Protein AF-A0AAW3BTU5-F1 (afdb_monomer_lite)

Structure (mmCIF, N/CA/C/O backbone):
data_AF-A0AAW3BTU5-F1
#
_entry.id   AF-A0AAW3BTU5-F1
#
loop_
_atom_site.group_PDB
_atom_site.id
_atom_site.type_symbol
_atom_site.label_atom_id
_atom_site.label_alt_id
_atom_site.label_comp_id
_atom_site.label_asym_id
_atom_site.label_entity_id
_atom_site.label_seq_id
_atom_site.pdbx_PDB_ins_code
_atom_site.Cartn_x
_atom_site.Cartn_y
_atom_site.Cartn_z
_atom_site.occupancy
_atom_site.B_iso_or_equiv
_atom_site.auth_seq_id
_atom_site.auth_comp_id
_atom_site.auth_asym_id
_atom_site.auth_atom_id
_atom_site.pdbx_PDB_model_num
ATOM 1 N N . MET A 1 1 ? -29.907 -13.753 -7.128 1.00 36.88 1 MET A N 1
ATOM 2 C CA . MET A 1 1 ? -28.577 -13.717 -6.480 1.00 36.88 1 MET A CA 1
ATOM 3 C C . MET A 1 1 ? -28.161 -12.264 -6.339 1.00 36.88 1 MET A C 1
ATOM 5 O O . MET A 1 1 ? -27.875 -11.628 -7.345 1.00 36.88 1 MET A O 1
ATOM 9 N N . LEU A 1 2 ? -28.233 -11.713 -5.125 1.00 34.91 2 LEU A N 1
ATOM 10 C CA . LEU A 1 2 ? -27.855 -10.327 -4.863 1.00 34.91 2 LEU A CA 1
ATOM 11 C C . LEU A 1 2 ? -26.337 -10.186 -5.031 1.00 34.91 2 LEU A C 1
ATOM 13 O O . LEU A 1 2 ? -25.582 -10.648 -4.181 1.00 34.91 2 LEU A O 1
ATOM 17 N N . LYS A 1 3 ? -25.882 -9.552 -6.118 1.00 40.06 3 LYS A N 1
ATOM 18 C CA . LYS A 1 3 ? -24.564 -8.913 -6.124 1.00 40.06 3 LYS A CA 1
ATOM 19 C C . LYS A 1 3 ? -24.664 -7.773 -5.117 1.00 40.06 3 LYS A C 1
ATOM 21 O O . LYS A 1 3 ? -25.200 -6.718 -5.443 1.00 40.06 3 LYS A O 1
ATOM 26 N N . THR A 1 4 ? -24.232 -7.998 -3.881 1.00 48.69 4 THR A N 1
ATOM 27 C CA . THR A 1 4 ? -23.909 -6.903 -2.968 1.00 48.69 4 THR A CA 1
ATOM 28 C C . THR A 1 4 ? -22.915 -6.019 -3.708 1.00 48.69 4 THR A C 1
ATOM 30 O O . THR A 1 4 ? -21.794 -6.426 -4.000 1.00 48.69 4 THR A O 1
ATOM 33 N N . HIS A 1 5 ? -23.376 -4.846 -4.131 1.00 56.66 5 HIS A N 1
ATOM 34 C CA . HIS A 1 5 ? -22.577 -3.865 -4.842 1.00 56.66 5 HIS A CA 1
ATOM 35 C C . HIS A 1 5 ? -21.595 -3.249 -3.838 1.00 56.66 5 HIS A C 1
ATOM 37 O O . HIS A 1 5 ? -21.801 -2.140 -3.352 1.00 56.66 5 HIS A O 1
ATOM 43 N N . THR A 1 6 ? -20.542 -3.979 -3.475 1.00 55.62 6 THR A N 1
ATOM 44 C CA . THR A 1 6 ? -19.367 -3.370 -2.855 1.00 55.62 6 THR A CA 1
ATOM 45 C C . THR A 1 6 ? -18.818 -2.380 -3.881 1.00 55.62 6 THR A C 1
ATOM 47 O O . THR A 1 6 ? -18.294 -2.782 -4.920 1.00 55.62 6 THR A O 1
ATOM 50 N N . GLN A 1 7 ? -19.043 -1.084 -3.657 1.00 62.91 7 GLN A N 1
ATOM 51 C CA . GLN A 1 7 ? -18.472 -0.029 -4.495 1.00 62.91 7 GLN A CA 1
ATOM 52 C C . GLN A 1 7 ? -16.952 -0.060 -4.274 1.00 62.91 7 GLN A C 1
ATOM 54 O O . GLN A 1 7 ? -16.524 -0.070 -3.130 1.00 62.91 7 GLN A O 1
ATOM 59 N N . GLY A 1 8 ? -16.136 -0.081 -5.331 1.00 69.94 8 GLY A N 1
ATOM 60 C CA . GLY A 1 8 ? -14.683 0.130 -5.224 1.00 69.94 8 GLY A CA 1
ATOM 61 C C . GLY A 1 8 ? -13.919 -0.911 -4.390 1.00 69.94 8 GLY A C 1
ATOM 62 O O . GLY A 1 8 ? -13.637 -0.698 -3.213 1.00 69.94 8 GLY A O 1
ATOM 63 N N . LEU A 1 9 ? -13.519 -2.018 -5.026 1.00 86.81 9 LEU A N 1
ATOM 64 C CA . LEU A 1 9 ? -12.490 -2.918 -4.495 1.00 86.81 9 LEU A CA 1
ATOM 65 C C . LEU A 1 9 ? -11.111 -2.404 -4.923 1.00 86.81 9 LEU A C 1
ATOM 67 O O . LEU A 1 9 ? -10.810 -2.387 -6.116 1.00 86.81 9 LEU A O 1
ATOM 71 N N . ALA A 1 10 ? -10.272 -2.019 -3.963 1.00 91.44 10 ALA A N 1
ATOM 72 C CA . ALA A 1 10 ? -8.920 -1.545 -4.245 1.00 91.44 10 ALA A CA 1
ATOM 73 C C . ALA A 1 10 ? -7.925 -1.990 -3.168 1.00 91.44 10 ALA A C 1
ATOM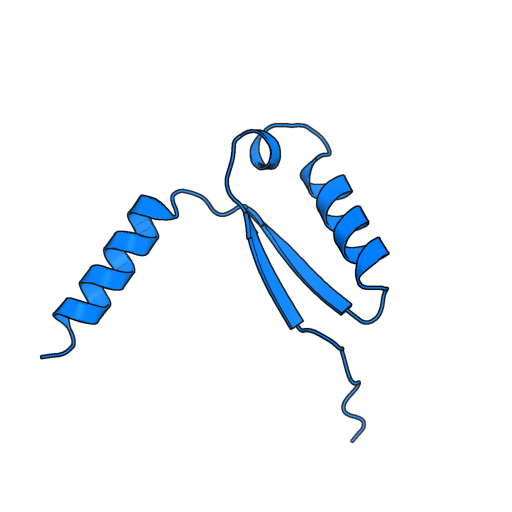 75 O O . ALA A 1 10 ? -8.236 -2.015 -1.979 1.00 91.44 10 ALA A O 1
ATOM 76 N N . THR A 1 11 ? -6.699 -2.306 -3.585 1.00 94.62 11 THR A N 1
ATOM 77 C CA . THR A 1 11 ? -5.550 -2.418 -2.680 1.00 94.62 11 THR A CA 1
ATOM 78 C C . THR A 1 11 ? -4.570 -1.309 -3.021 1.00 94.62 11 THR A C 1
ATOM 80 O O . THR A 1 11 ? -4.109 -1.219 -4.156 1.00 94.62 11 THR A O 1
ATOM 83 N N . VAL A 1 12 ? -4.273 -0.458 -2.046 1.00 94.56 12 VAL A N 1
ATOM 84 C CA . VAL A 1 12 ? -3.339 0.657 -2.182 1.00 94.56 12 VAL A CA 1
ATOM 85 C C . VAL A 1 12 ? -2.015 0.233 -1.562 1.00 94.56 12 VAL A C 1
ATOM 87 O O . VAL A 1 12 ? -1.899 0.117 -0.342 1.00 94.56 12 VAL A O 1
ATOM 90 N N . ALA A 1 13 ? -1.031 -0.042 -2.411 1.00 95.31 13 ALA A N 1
ATOM 91 C CA . ALA A 1 13 ? 0.333 -0.318 -1.989 1.00 95.31 13 ALA A CA 1
ATOM 92 C C . ALA A 1 13 ? 1.033 0.998 -1.617 1.00 95.31 13 ALA A C 1
ATOM 94 O O . ALA A 1 13 ? 1.067 1.924 -2.425 1.00 95.31 13 ALA A O 1
ATOM 95 N N . VAL A 1 14 ? 1.564 1.087 -0.397 1.00 96.44 14 VAL A N 1
ATOM 96 C CA . VAL A 1 14 ? 2.221 2.288 0.137 1.00 96.44 14 VAL A CA 1
ATOM 97 C C . VAL A 1 14 ? 3.607 1.930 0.654 1.00 96.44 14 VAL A C 1
ATOM 99 O O . VAL A 1 14 ? 3.761 0.956 1.388 1.00 96.44 14 VAL A O 1
ATOM 102 N N . ASP A 1 15 ? 4.593 2.748 0.306 1.00 94.94 15 ASP A N 1
ATOM 103 C CA . ASP A 1 15 ? 5.963 2.682 0.817 1.00 94.94 15 ASP A CA 1
ATOM 104 C C . ASP A 1 15 ? 6.330 4.023 1.482 1.00 94.94 15 ASP A C 1
ATOM 106 O O . ASP A 1 15 ? 5.669 5.045 1.275 1.00 94.94 15 ASP A O 1
ATOM 110 N N . GLY A 1 16 ? 7.380 4.026 2.297 1.00 95.44 16 GLY A N 1
ATOM 111 C CA . GLY A 1 16 ? 7.913 5.206 2.965 1.00 95.44 16 GLY A CA 1
ATOM 112 C C . GLY A 1 16 ? 8.019 5.051 4.480 1.00 95.44 16 GLY A C 1
ATOM 113 O O . GLY A 1 16 ? 7.204 4.408 5.144 1.00 95.44 16 GLY A O 1
ATOM 114 N N . SER A 1 17 ? 9.025 5.713 5.054 1.00 96.19 17 SER A N 1
ATOM 115 C CA . SER A 1 17 ? 9.385 5.588 6.472 1.00 96.19 17 SER A CA 1
ATOM 116 C C . SER A 1 17 ? 8.287 6.036 7.436 1.00 96.19 17 SER A C 1
ATOM 118 O O . SER A 1 17 ? 8.181 5.473 8.519 1.00 96.19 17 SER A O 1
ATOM 120 N N . VAL A 1 18 ? 7.457 7.014 7.064 1.00 97.56 18 VAL A N 1
ATOM 121 C CA . VAL A 1 18 ? 6.325 7.448 7.898 1.00 97.56 18 VAL A CA 1
ATOM 122 C C . VAL A 1 18 ? 5.290 6.332 8.006 1.00 97.56 18 VAL A C 1
ATOM 124 O O . VAL A 1 18 ? 4.907 5.954 9.110 1.00 97.56 18 VAL A O 1
ATOM 127 N N . TYR A 1 19 ? 4.893 5.760 6.869 1.00 96.62 19 TYR A N 1
ATOM 128 C CA . TYR A 1 19 ? 3.921 4.673 6.833 1.00 96.62 19 TYR A CA 1
ATOM 129 C C . TYR A 1 19 ? 4.459 3.390 7.484 1.00 96.62 19 TYR A C 1
ATOM 131 O O . TYR A 1 19 ? 3.717 2.667 8.147 1.00 96.62 19 TYR A O 1
ATOM 139 N N . GLU A 1 20 ? 5.759 3.118 7.353 1.00 96.25 20 GLU A N 1
ATOM 140 C CA . GLU A 1 20 ? 6.394 1.943 7.953 1.00 96.25 20 GLU A CA 1
ATOM 141 C C . GLU A 1 20 ? 6.654 2.090 9.462 1.00 96.25 20 GLU A C 1
ATOM 143 O O . GLU A 1 20 ? 6.417 1.146 10.213 1.00 96.25 20 GLU A O 1
ATOM 148 N N . LYS A 1 21 ? 7.182 3.235 9.914 1.00 96.81 21 LYS A N 1
ATOM 149 C CA . LYS A 1 21 ? 7.856 3.342 11.222 1.00 96.81 21 LYS A CA 1
ATOM 150 C C . LYS A 1 21 ? 7.106 4.182 12.246 1.00 96.81 21 LYS 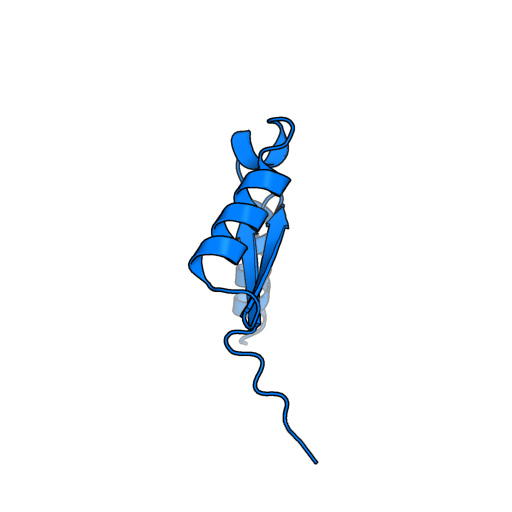A C 1
ATOM 152 O O . LYS A 1 21 ? 7.388 4.047 13.434 1.00 96.81 21 LYS A O 1
ATOM 157 N N . VAL A 1 22 ? 6.190 5.059 11.830 1.00 97.81 22 VAL A N 1
ATOM 158 C CA . VAL A 1 22 ? 5.480 5.931 12.776 1.00 97.81 22 VAL A CA 1
ATOM 159 C C . VAL A 1 22 ? 4.348 5.146 13.444 1.00 97.81 22 VAL A C 1
ATOM 161 O O . VAL A 1 22 ? 3.440 4.670 12.753 1.00 97.81 22 VAL A O 1
ATOM 164 N N . PRO A 1 23 ? 4.352 5.018 14.786 1.00 97.69 23 PRO A N 1
ATOM 165 C CA . PRO A 1 23 ? 3.299 4.312 15.502 1.00 97.69 23 PRO A CA 1
ATOM 166 C C . PRO A 1 23 ? 1.916 4.878 15.175 1.00 97.69 23 PRO A C 1
ATOM 168 O O . PRO A 1 23 ? 1.730 6.087 15.075 1.00 97.69 23 PRO A O 1
ATOM 171 N N . SER A 1 24 ? 0.925 3.998 15.042 1.00 96.50 24 SER A N 1
ATOM 172 C CA . SER A 1 24 ? -0.469 4.337 14.708 1.00 96.50 24 SER A CA 1
ATOM 173 C C . SER A 1 24 ? -0.722 4.961 13.330 1.00 96.50 24 SER A C 1
ATOM 175 O O . SER A 1 24 ? -1.889 5.052 12.953 1.00 96.50 24 SER A O 1
ATOM 177 N N . PHE A 1 25 ? 0.297 5.337 12.546 1.00 97.62 25 PHE A N 1
ATOM 178 C CA . PHE A 1 25 ? 0.075 6.001 11.256 1.00 97.62 25 PHE A CA 1
ATOM 179 C C . PHE A 1 25 ? -0.719 5.123 10.284 1.00 97.62 25 PHE A C 1
ATOM 181 O O . PHE A 1 25 ? -1.679 5.597 9.688 1.00 97.62 25 PHE A O 1
ATOM 188 N N . GLN A 1 26 ? -0.398 3.829 10.185 1.00 97.19 26 GLN A N 1
ATOM 189 C CA . GLN A 1 26 ? -1.126 2.890 9.316 1.00 97.19 26 GLN A CA 1
ATOM 190 C C . GLN A 1 26 ? -2.617 2.814 9.662 1.00 97.19 26 GLN A C 1
ATOM 192 O O . GLN A 1 26 ? -3.467 2.850 8.774 1.00 97.19 26 GLN A O 1
ATOM 197 N N . ARG A 1 27 ? -2.933 2.754 10.963 1.00 97.31 27 ARG A N 1
ATOM 198 C CA . ARG A 1 27 ? -4.313 2.715 11.455 1.00 97.31 27 ARG A CA 1
ATOM 199 C C . ARG A 1 27 ? -5.049 4.005 11.102 1.00 97.31 27 ARG A C 1
ATOM 201 O O . ARG A 1 27 ? -6.103 3.936 10.483 1.00 97.31 27 ARG A O 1
ATOM 208 N N . LEU A 1 28 ? -4.469 5.158 11.441 1.00 98.00 28 LEU A N 1
ATOM 209 C CA . LEU A 1 28 ? -5.065 6.465 11.150 1.00 98.00 28 LEU A CA 1
ATOM 210 C C . LEU A 1 28 ? -5.259 6.673 9.644 1.00 98.00 28 LEU A C 1
ATOM 212 O O . LEU A 1 28 ? -6.282 7.189 9.214 1.00 98.00 28 LEU A O 1
ATOM 216 N N . TYR A 1 29 ? -4.305 6.230 8.828 1.00 97.19 29 TYR A N 1
ATOM 217 C CA . TYR A 1 29 ? -4.383 6.344 7.378 1.00 97.19 29 TYR A CA 1
ATOM 218 C C . TYR A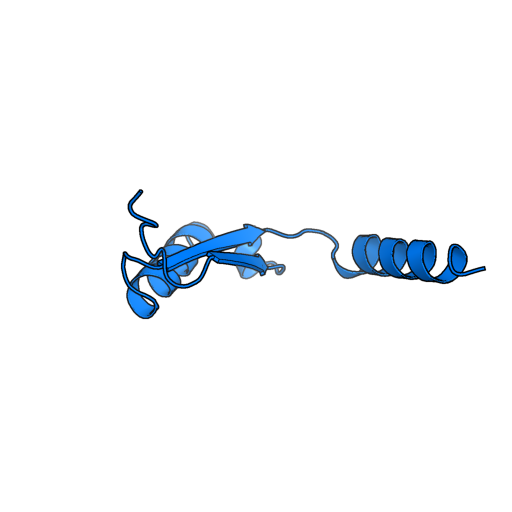 1 29 ? -5.519 5.491 6.792 1.00 97.19 29 TYR A C 1
ATOM 220 O O . TYR A 1 29 ? -6.303 5.982 5.977 1.00 97.19 29 TYR A O 1
ATOM 228 N N . GLN A 1 30 ? -5.673 4.247 7.259 1.00 96.19 30 GLN A N 1
ATOM 229 C CA . GLN A 1 30 ? -6.795 3.381 6.882 1.00 96.19 30 GLN A CA 1
ATOM 230 C C . GLN A 1 30 ? -8.144 3.939 7.375 1.00 96.19 30 GLN A C 1
ATOM 232 O O . GLN A 1 30 ? -9.123 3.910 6.627 1.00 96.19 30 GLN A O 1
ATOM 237 N N . GLU A 1 31 ? -8.210 4.471 8.599 1.00 96.56 31 GLU A N 1
ATOM 238 C CA . GLU A 1 31 ? -9.402 5.132 9.153 1.00 96.56 31 GLU A CA 1
ATOM 239 C C . GLU A 1 31 ? -9.806 6.354 8.317 1.00 96.56 31 GLU A C 1
ATOM 241 O O . GLU A 1 31 ? -10.971 6.475 7.946 1.00 96.56 31 GLU A O 1
ATOM 246 N N . CYS A 1 32 ? -8.851 7.207 7.935 1.00 96.62 32 CYS A N 1
ATOM 247 C CA . CYS A 1 32 ? -9.094 8.352 7.055 1.00 96.62 32 CYS A CA 1
ATOM 248 C C . CYS A 1 32 ? -9.634 7.924 5.686 1.00 96.62 32 CYS A C 1
ATOM 250 O O . CYS A 1 32 ? -10.626 8.478 5.218 1.00 96.62 32 CYS A O 1
ATOM 252 N N . ILE A 1 33 ? -9.025 6.917 5.050 1.00 94.56 33 ILE A N 1
ATOM 253 C CA . ILE A 1 33 ? -9.497 6.400 3.756 1.00 94.56 33 ILE A CA 1
ATOM 254 C C . ILE A 1 33 ? -10.919 5.849 3.876 1.00 94.56 33 ILE A C 1
ATOM 256 O O . ILE A 1 33 ? -11.766 6.132 3.031 1.00 94.56 33 ILE A O 1
ATOM 260 N N . THR A 1 34 ? -11.205 5.122 4.954 1.00 93.06 34 THR A N 1
ATOM 261 C CA . THR A 1 34 ? -12.541 4.570 5.217 1.00 93.06 34 THR A CA 1
ATOM 262 C C . THR A 1 34 ? -13.561 5.683 5.476 1.00 93.06 34 THR A C 1
ATOM 264 O O . THR A 1 34 ? -14.675 5.624 4.963 1.00 93.06 34 THR A O 1
ATOM 267 N N . GLY A 1 35 ? -13.180 6.728 6.217 1.00 94.69 35 GLY A N 1
ATOM 268 C CA . GLY A 1 35 ? -14.026 7.891 6.486 1.00 94.69 35 GLY A CA 1
ATOM 269 C C . GLY A 1 35 ? -14.364 8.698 5.231 1.00 94.69 35 GLY A C 1
ATOM 270 O O . GLY A 1 35 ? -15.492 9.159 5.095 1.00 94.69 35 GLY A O 1
ATOM 271 N N . ILE A 1 36 ? -13.418 8.828 4.295 1.00 94.00 36 ILE A N 1
ATOM 272 C CA . ILE A 1 36 ? -13.618 9.544 3.024 1.00 94.00 36 ILE A CA 1
ATOM 273 C C . ILE A 1 36 ? -14.470 8.726 2.046 1.00 94.00 36 ILE A C 1
ATOM 275 O O . ILE A 1 36 ? -15.376 9.268 1.418 1.00 94.00 36 ILE A O 1
ATOM 279 N N . LEU A 1 37 ? -14.174 7.431 1.887 1.00 92.00 37 LEU A N 1
ATOM 280 C CA . LEU A 1 37 ? -14.833 6.576 0.889 1.00 92.00 37 LEU A CA 1
ATOM 281 C C . LEU A 1 37 ? -16.169 5.994 1.369 1.00 92.00 37 LEU A C 1
ATOM 283 O O . LEU A 1 37 ? -16.965 5.517 0.559 1.00 92.00 37 LEU A O 1
ATOM 287 N N . GLY A 1 38 ? -16.412 6.021 2.676 1.00 89.50 38 GLY A N 1
ATOM 288 C CA . GLY A 1 38 ? -17.600 5.465 3.299 1.00 89.50 38 GLY A CA 1
ATOM 289 C C . GLY A 1 38 ? -17.532 3.946 3.526 1.00 89.50 38 GLY A C 1
ATOM 290 O O . GLY A 1 38 ? -16.696 3.237 2.961 1.00 89.50 38 GLY A O 1
ATOM 291 N N . PRO A 1 39 ? -18.454 3.414 4.348 1.00 84.19 39 PRO A N 1
ATOM 292 C CA . PRO A 1 39 ? -18.413 2.038 4.856 1.00 84.19 39 PRO A CA 1
ATOM 293 C C . PRO A 1 39 ? -18.710 0.963 3.801 1.00 84.19 39 PRO A C 1
ATOM 295 O O . PRO A 1 39 ? -18.488 -0.219 4.043 1.00 84.19 39 PRO A O 1
ATOM 298 N N . THR A 1 40 ? -19.234 1.346 2.635 1.00 85.38 40 THR A N 1
ATOM 299 C CA . THR A 1 40 ? -19.521 0.421 1.527 1.00 85.38 40 THR A CA 1
ATOM 300 C C . THR A 1 40 ? -18.316 0.180 0.617 1.00 85.38 40 THR A C 1
ATOM 302 O O . THR A 1 40 ? -18.398 -0.671 -0.271 1.00 85.38 40 THR A O 1
ATOM 305 N N . SER A 1 41 ? -17.233 0.944 0.809 1.00 85.31 41 SER A N 1
ATOM 306 C CA . SER A 1 41 ? -15.994 0.840 0.041 1.00 85.31 41 SER A CA 1
ATOM 307 C C . SER A 1 41 ? -15.069 -0.229 0.612 1.00 85.31 41 SER A C 1
ATOM 309 O O . SER A 1 41 ? -14.875 -0.300 1.824 1.00 85.31 41 SER A O 1
ATOM 311 N N . ASN A 1 42 ? -14.465 -1.047 -0.254 1.00 88.19 42 ASN A N 1
ATOM 312 C CA . ASN A 1 42 ? -13.508 -2.082 0.146 1.00 88.19 42 ASN A CA 1
ATOM 313 C C . ASN A 1 42 ? -12.094 -1.722 -0.325 1.00 88.19 42 ASN A C 1
ATOM 315 O O . ASN A 1 42 ? -11.490 -2.402 -1.160 1.00 88.19 42 ASN A O 1
ATOM 319 N N . ALA A 1 43 ? -11.588 -0.608 0.206 1.00 92.50 43 ALA A N 1
ATOM 320 C CA . ALA A 1 43 ? -10.228 -0.141 -0.016 1.00 92.50 43 ALA A CA 1
ATOM 321 C C . ALA A 1 43 ? -9.316 -0.567 1.144 1.00 92.50 43 ALA A C 1
ATOM 323 O O . ALA A 1 43 ? -9.532 -0.181 2.295 1.00 92.50 43 ALA A O 1
ATOM 324 N N . LYS A 1 44 ? -8.266 -1.330 0.836 1.00 94.00 44 LYS A N 1
ATOM 325 C CA . LYS A 1 44 ? -7.255 -1.769 1.805 1.00 94.00 44 LYS A CA 1
ATOM 326 C C . LYS A 1 44 ? -5.914 -1.118 1.511 1.00 94.00 44 LYS A C 1
ATOM 328 O O . LYS A 1 44 ? -5.417 -1.225 0.393 1.00 94.00 44 LYS A O 1
ATOM 333 N N . VAL A 1 45 ? -5.289 -0.521 2.516 1.00 95.31 45 VAL A N 1
ATOM 334 C CA . VAL A 1 45 ? -3.912 -0.034 2.403 1.00 95.31 45 VAL A CA 1
ATOM 335 C C . VAL A 1 45 ? -2.943 -1.099 2.900 1.00 95.31 45 VAL A C 1
ATOM 337 O O . VAL A 1 45 ? -3.164 -1.724 3.938 1.00 95.31 45 VAL A O 1
ATOM 340 N N . VAL A 1 46 ? -1.866 -1.331 2.156 1.00 95.75 46 VAL A N 1
ATOM 341 C CA . VAL A 1 46 ? -0.846 -2.329 2.488 1.00 95.75 46 VAL A CA 1
ATOM 342 C C . VAL A 1 46 ? 0.547 -1.724 2.397 1.00 95.75 46 VAL A C 1
ATOM 344 O O . VAL A 1 46 ? 0.836 -0.954 1.486 1.00 95.75 46 VAL A O 1
ATOM 347 N N . LEU A 1 47 ? 1.414 -2.086 3.346 1.00 95.88 47 LEU A N 1
ATOM 348 C CA . LEU A 1 47 ? 2.829 -1.734 3.277 1.00 95.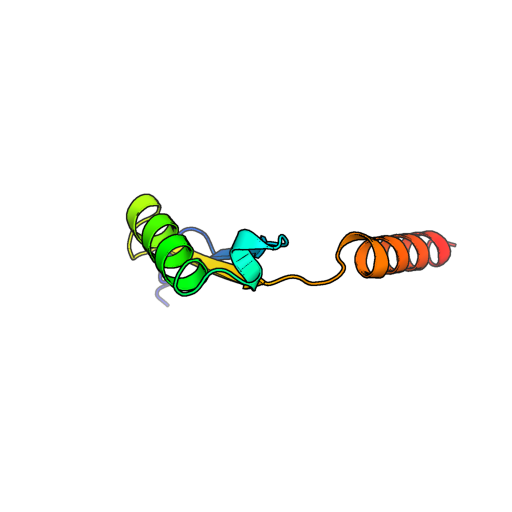88 47 LEU A CA 1
ATOM 349 C C . LEU A 1 47 ? 3.480 -2.537 2.152 1.00 95.88 47 LEU A C 1
ATOM 351 O O . LEU A 1 47 ? 3.392 -3.765 2.129 1.00 95.88 47 LEU A O 1
ATOM 355 N N . GLN A 1 48 ? 4.151 -1.841 1.251 1.00 95.25 48 GLN A N 1
ATOM 356 C CA . GLN A 1 48 ? 4.882 -2.413 0.138 1.00 95.25 48 GLN A CA 1
ATOM 357 C C . GLN A 1 48 ? 6.358 -2.072 0.327 1.00 95.25 48 GLN A C 1
ATOM 359 O O . GLN A 1 48 ? 6.708 -0.910 0.474 1.00 95.25 48 GLN A O 1
ATOM 364 N N . LYS A 1 49 ? 7.209 -3.101 0.383 1.00 91.81 49 LYS A N 1
ATOM 365 C CA . LYS A 1 49 ? 8.658 -2.950 0.553 1.00 91.81 49 LYS A CA 1
ATOM 366 C C . LYS A 1 49 ? 9.378 -3.204 -0.758 1.00 91.81 49 LYS A C 1
ATOM 368 O O . LYS A 1 49 ? 9.053 -4.178 -1.436 1.00 91.81 49 LYS A O 1
ATOM 373 N N . ASP A 1 50 ? 10.361 -2.361 -1.057 1.00 89.88 50 ASP A N 1
ATOM 374 C CA . ASP A 1 50 ? 11.260 -2.498 -2.209 1.00 89.88 50 ASP A CA 1
ATOM 375 C C . ASP A 1 50 ? 10.522 -2.580 -3.559 1.00 89.88 50 ASP A C 1
ATOM 377 O O . ASP A 1 50 ? 10.689 -3.499 -4.361 1.00 89.88 50 ASP A O 1
ATOM 381 N N . GLY A 1 51 ? 9.634 -1.611 -3.801 1.00 89.25 51 GLY A N 1
ATOM 382 C CA . GLY A 1 51 ? 8.821 -1.581 -5.027 1.00 89.25 51 GLY A CA 1
ATOM 383 C C . GLY A 1 51 ? 9.642 -1.272 -6.263 1.00 89.25 51 GLY A C 1
ATOM 384 O O . GLY A 1 51 ? 9.352 -1.772 -7.347 1.00 89.25 51 GLY A O 1
ATOM 385 N N . SER A 1 52 ? 10.704 -0.493 -6.081 1.00 92.56 52 SER A N 1
ATOM 386 C CA . SER A 1 52 ? 11.673 -0.184 -7.120 1.00 92.56 52 SER A CA 1
ATOM 387 C C . SER A 1 52 ? 12.444 -1.428 -7.557 1.00 92.56 52 SER A C 1
ATOM 389 O O . SER A 1 52 ? 12.517 -1.675 -8.757 1.00 92.56 52 SER A O 1
ATOM 391 N N . GLY A 1 53 ? 12.979 -2.229 -6.629 1.00 95.19 53 GLY A N 1
ATOM 392 C CA . GLY A 1 53 ? 13.741 -3.436 -6.951 1.00 95.19 53 GLY A CA 1
ATOM 393 C C . GLY A 1 53 ? 12.868 -4.550 -7.524 1.00 95.19 53 GLY A C 1
ATOM 394 O O . GLY A 1 53 ? 13.048 -4.970 -8.671 1.00 95.19 53 GLY A O 1
ATOM 395 N N . VAL A 1 54 ? 11.880 -5.003 -6.747 1.00 94.69 54 VAL A N 1
ATOM 396 C CA . VAL A 1 54 ? 10.997 -6.117 -7.135 1.00 94.69 54 VAL A CA 1
ATOM 397 C C . VAL A 1 54 ? 10.160 -5.761 -8.365 1.00 94.69 54 VAL A C 1
ATOM 399 O O . VAL A 1 54 ? 10.016 -6.579 -9.276 1.00 94.69 54 VAL A O 1
ATOM 402 N N . GLY A 1 55 ? 9.644 -4.531 -8.430 1.00 93.75 55 GLY A N 1
ATOM 403 C CA . GLY A 1 55 ? 8.853 -4.059 -9.565 1.00 93.75 55 GLY A CA 1
ATOM 404 C C . GLY A 1 55 ? 9.673 -3.964 -10.850 1.00 93.75 55 GLY A C 1
ATOM 405 O O . GLY A 1 55 ? 9.230 -4.456 -11.889 1.00 93.75 55 GLY A O 1
ATOM 406 N N . ALA A 1 56 ? 10.891 -3.412 -10.787 1.00 96.38 56 ALA A N 1
ATOM 407 C CA . ALA A 1 56 ? 11.776 -3.365 -11.950 1.00 96.38 56 ALA A CA 1
ATOM 408 C C . ALA A 1 56 ? 12.128 -4.772 -12.450 1.00 96.38 56 ALA A C 1
ATOM 410 O O . ALA A 1 56 ? 12.045 -5.035 -13.649 1.00 96.38 56 ALA A O 1
ATOM 411 N N . ALA A 1 57 ? 12.452 -5.698 -11.542 1.00 96.94 57 ALA A N 1
ATOM 412 C CA . ALA A 1 57 ? 12.740 -7.084 -11.899 1.00 96.94 57 ALA A CA 1
ATOM 413 C C . ALA A 1 57 ? 11.542 -7.766 -12.585 1.00 96.94 57 ALA A C 1
ATOM 415 O O . ALA A 1 57 ? 11.714 -8.428 -13.610 1.00 96.94 57 ALA A O 1
ATOM 416 N N . MET A 1 58 ? 10.327 -7.562 -12.067 1.00 96.19 58 MET A N 1
ATOM 417 C CA . MET A 1 58 ? 9.104 -8.110 -12.656 1.00 96.19 58 MET A CA 1
ATOM 418 C C . MET A 1 58 ? 8.845 -7.567 -14.068 1.00 96.19 58 MET A C 1
ATOM 420 O O . MET A 1 58 ? 8.561 -8.348 -14.976 1.00 96.19 58 MET A O 1
ATOM 424 N N . ILE A 1 59 ? 8.983 -6.253 -14.278 1.00 96.12 59 ILE A N 1
ATOM 425 C CA . ILE A 1 59 ? 8.819 -5.635 -15.604 1.00 96.12 59 ILE A CA 1
ATOM 426 C C . ILE A 1 59 ? 9.863 -6.181 -16.585 1.00 96.12 59 ILE A C 1
ATOM 428 O O . ILE A 1 59 ? 9.507 -6.575 -17.697 1.00 96.12 59 ILE A O 1
ATOM 432 N N . CYS A 1 60 ? 11.132 -6.266 -16.174 1.00 96.81 60 CYS A N 1
ATOM 433 C CA . CYS A 1 60 ? 12.198 -6.847 -16.990 1.00 96.81 60 CYS A CA 1
ATOM 434 C C . CYS A 1 60 ? 11.895 -8.299 -17.384 1.00 96.81 60 CYS A C 1
ATOM 436 O O . CYS A 1 60 ? 12.062 -8.660 -18.547 1.00 96.81 60 CYS A O 1
ATOM 438 N N . ALA A 1 61 ? 11.418 -9.124 -16.448 1.00 97.19 61 ALA A N 1
ATOM 439 C CA . ALA A 1 61 ? 11.053 -10.511 -16.723 1.00 97.19 61 ALA A CA 1
ATOM 440 C C . ALA A 1 61 ? 9.888 -10.617 -17.719 1.00 97.19 61 ALA A C 1
ATOM 442 O O . ALA A 1 61 ? 9.933 -11.455 -18.620 1.00 97.19 61 ALA A O 1
ATOM 443 N N . LEU A 1 62 ? 8.865 -9.765 -17.598 1.00 96.31 62 LEU A N 1
ATOM 444 C CA . LEU A 1 62 ? 7.760 -9.714 -18.559 1.00 96.31 62 LEU A CA 1
ATOM 445 C C . LEU A 1 62 ? 8.261 -9.334 -19.956 1.00 96.31 62 LEU A C 1
ATOM 447 O O . LEU A 1 62 ? 7.969 -10.046 -20.911 1.00 96.31 62 LEU A O 1
ATOM 451 N N . ALA A 1 63 ? 9.060 -8.270 -20.068 1.00 96.38 63 ALA A N 1
ATOM 452 C CA . ALA A 1 63 ? 9.609 -7.809 -21.343 1.00 96.38 63 ALA A CA 1
ATOM 453 C C . ALA A 1 63 ? 10.533 -8.850 -22.001 1.00 96.38 63 ALA A C 1
ATOM 455 O O . ALA A 1 63 ? 10.473 -9.059 -23.210 1.00 96.38 63 ALA A O 1
ATOM 456 N N . ALA A 1 64 ? 11.359 -9.543 -21.211 1.00 94.38 64 ALA A N 1
ATOM 457 C CA . ALA A 1 64 ? 12.260 -10.583 -21.705 1.00 94.38 64 ALA A CA 1
ATOM 458 C C . ALA A 1 64 ? 11.524 -11.830 -22.231 1.00 94.38 64 ALA A C 1
ATOM 460 O O . ALA A 1 64 ? 12.055 -12.519 -23.102 1.00 94.38 64 ALA A O 1
ATOM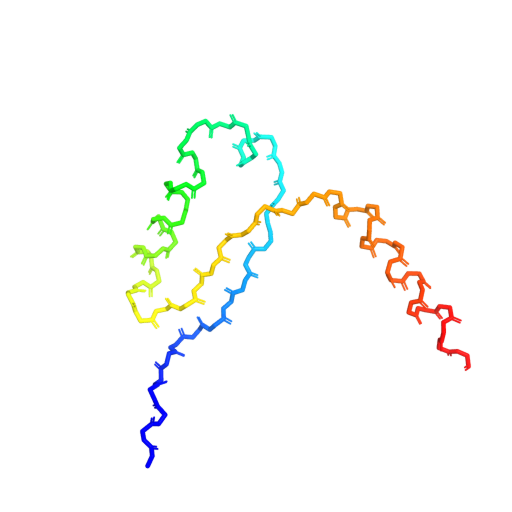 461 N N . ASN A 1 65 ? 10.318 -12.104 -21.720 1.00 85.50 65 ASN A N 1
ATOM 462 C CA . ASN A 1 65 ? 9.476 -13.235 -22.122 1.00 85.50 65 ASN A CA 1
ATOM 463 C C . ASN A 1 65 ? 8.482 -12.901 -23.252 1.00 85.50 65 ASN A C 1
ATOM 465 O O . ASN A 1 65 ? 7.723 -13.777 -23.651 1.00 85.50 65 ASN A O 1
AT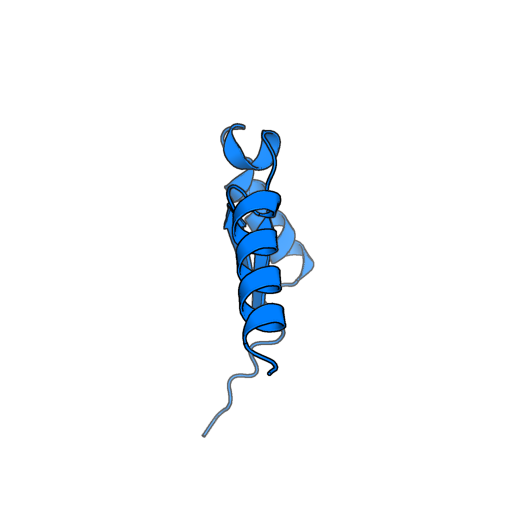OM 469 N N . GLN A 1 66 ? 8.476 -11.678 -23.797 1.00 75.00 66 GLN A N 1
ATOM 470 C CA . GLN A 1 66 ? 7.662 -11.319 -24.974 1.00 75.00 66 GLN A CA 1
ATOM 471 C C . GLN A 1 66 ? 8.333 -11.669 -26.319 1.00 75.00 66 GLN A C 1
ATOM 473 O O . GLN A 1 66 ? 8.089 -10.996 -27.320 1.00 75.00 66 GLN A O 1
ATOM 478 N N . LYS A 1 67 ? 9.197 -12.689 -26.349 1.00 56.12 67 LYS A N 1
ATOM 479 C CA . LYS A 1 67 ? 9.816 -13.191 -27.586 1.00 56.12 67 LYS A CA 1
ATOM 480 C C . LYS A 1 67 ? 8.984 -14.284 -28.238 1.00 56.12 67 LYS A C 1
ATOM 482 O O . LYS A 1 67 ? 8.461 -15.136 -27.490 1.00 56.12 67 LYS A O 1
#

Foldseek 3Di:
DDPLCLDEAEEAEDEDCCCVPPPCPLVVVVVVVCVVVDPSHNYHYDYDPPCVPVVVVVVVVVVVPPD

Organism: NCBI:txid5680

Secondary structure (DSSP, 8-state):
------EEEEEEEE-SHHHHHSTTHHHHHHHHHHHHH-TTEEEEEEE---HHHHHHHHHHHHHHT--

Sequence (67 aa):
MLKTHTQGLATVAVDGSVYEKVPSFQRLYQECITGILGPTSNAKVVLQKDGSGVGAAMICALAANQK

pLDDT: mean 88.17, std 15.63, range [34.91, 98.0]

Radius of gyration: 16.52 Å; chains: 1; bounding box: 42×23×43 Å

InterPro domains:
  IPR001312 Hexokinase [PTHR19443] (10-65)
  IPR022673 Hexokinase, C-terminal [PF03727] (9-61)
  IPR043129 ATPase, nucleotide binding domain [SSF53067] (10-64)